Protein AF-A0A0H5P5N4-F1 (afdb_monomer)

Mean predicted aligned error: 11.68 Å

Structure (mmCIF, N/CA/C/O backbone):
data_AF-A0A0H5P5N4-F1
#
_entry.id   AF-A0A0H5P5N4-F1
#
loop_
_atom_site.group_PDB
_atom_site.id
_atom_site.type_symbol
_atom_site.label_atom_id
_atom_site.label_alt_id
_atom_site.label_comp_id
_atom_site.label_asym_id
_atom_site.label_entity_id
_atom_site.label_seq_id
_atom_site.pdbx_PDB_ins_code
_atom_site.Cartn_x
_atom_site.Cartn_y
_atom_site.Cartn_z
_atom_site.occupancy
_atom_site.B_iso_or_equiv
_atom_site.auth_seq_id
_atom_site.auth_comp_id
_atom_site.auth_asym_id
_atom_site.auth_atom_id
_atom_site.pdbx_PDB_model_num
ATOM 1 N N . MET A 1 1 ? 5.846 -11.065 1.059 1.00 56.56 1 MET A N 1
ATOM 2 C CA . MET A 1 1 ? 4.952 -9.983 1.528 1.00 56.56 1 MET A CA 1
ATOM 3 C C . MET A 1 1 ? 3.539 -10.491 1.834 1.00 56.56 1 MET A C 1
ATOM 5 O O . MET A 1 1 ? 3.137 -10.405 2.982 1.00 56.56 1 MET A O 1
ATOM 9 N N . ARG A 1 2 ? 2.837 -11.137 0.888 1.00 62.31 2 ARG A N 1
ATOM 10 C CA . ARG A 1 2 ? 1.491 -11.733 1.090 1.00 62.31 2 ARG A CA 1
ATOM 11 C C . ARG A 1 2 ? 1.270 -12.552 2.384 1.00 62.31 2 ARG A C 1
ATOM 13 O O . ARG A 1 2 ? 0.270 -12.302 3.045 1.00 62.31 2 ARG A O 1
ATOM 20 N N . PRO A 1 3 ? 2.167 -13.468 2.812 1.00 68.88 3 PRO A N 1
ATOM 21 C CA . PRO A 1 3 ? 1.943 -14.220 4.054 1.00 68.88 3 PRO A CA 1
ATOM 22 C C . PRO A 1 3 ? 2.010 -13.348 5.319 1.00 68.88 3 PRO A C 1
ATOM 24 O O . PRO A 1 3 ? 1.344 -13.649 6.300 1.00 68.88 3 PRO A O 1
ATOM 27 N N . GLN A 1 4 ? 2.769 -12.247 5.294 1.00 72.12 4 GLN A N 1
ATOM 28 C CA . GLN A 1 4 ? 2.848 -11.309 6.422 1.00 72.12 4 GLN A CA 1
ATOM 29 C C . GLN A 1 4 ? 1.597 -10.424 6.502 1.00 72.12 4 GLN A C 1
ATOM 31 O O . GLN A 1 4 ? 1.101 -10.183 7.595 1.00 72.12 4 GLN A O 1
ATOM 36 N N . VAL A 1 5 ? 1.050 -9.998 5.355 1.00 71.31 5 VAL A N 1
ATOM 37 C CA . VAL A 1 5 ? -0.222 -9.254 5.293 1.00 71.31 5 VAL A CA 1
ATOM 38 C C . VAL A 1 5 ? -1.385 -10.125 5.772 1.00 71.31 5 VAL A C 1
ATOM 40 O O . VAL A 1 5 ? -2.202 -9.663 6.559 1.00 71.31 5 VAL A O 1
ATOM 43 N N . ALA A 1 6 ? -1.418 -11.401 5.377 1.00 72.19 6 ALA A N 1
ATOM 44 C CA . ALA A 1 6 ? -2.425 -12.350 5.853 1.00 72.19 6 ALA A CA 1
ATOM 45 C C . ALA A 1 6 ? -2.346 -12.575 7.374 1.00 72.19 6 ALA A C 1
ATOM 47 O O . ALA A 1 6 ? -3.367 -12.551 8.053 1.00 72.19 6 ALA A O 1
ATOM 48 N N . ALA A 1 7 ? -1.138 -12.727 7.929 1.00 73.12 7 ALA A N 1
ATOM 49 C CA . ALA A 1 7 ? -0.953 -12.833 9.377 1.00 73.12 7 ALA A CA 1
ATOM 50 C C . ALA A 1 7 ? -1.412 -11.562 10.117 1.00 73.12 7 ALA A C 1
ATOM 52 O O . ALA A 1 7 ? -2.017 -11.649 11.184 1.00 73.12 7 ALA A O 1
ATOM 53 N N . LEU A 1 8 ? -1.167 -10.384 9.533 1.00 67.38 8 LEU A N 1
ATOM 54 C CA . LEU A 1 8 ? -1.626 -9.108 10.078 1.00 67.38 8 LEU A CA 1
ATOM 55 C C . LEU A 1 8 ? -3.158 -8.988 10.039 1.00 67.38 8 LEU A C 1
ATOM 57 O O . LEU A 1 8 ? -3.754 -8.541 11.015 1.00 67.38 8 LEU A O 1
ATOM 61 N N . ALA A 1 9 ? -3.789 -9.419 8.942 1.00 70.56 9 ALA A N 1
ATOM 62 C CA . ALA A 1 9 ? -5.244 -9.457 8.792 1.00 70.56 9 ALA A CA 1
ATOM 63 C C . ALA A 1 9 ? -5.893 -10.367 9.844 1.00 70.56 9 ALA A C 1
ATOM 65 O O . ALA A 1 9 ? -6.829 -9.954 10.521 1.00 70.56 9 ALA A O 1
ATOM 66 N N . GLN A 1 10 ? -5.325 -11.554 10.067 1.00 72.12 10 GLN A N 1
ATOM 67 C CA . GLN A 1 10 ? -5.784 -12.481 11.101 1.00 72.12 10 GLN A CA 1
ATOM 68 C C . GLN A 1 10 ? -5.692 -11.866 12.511 1.00 72.12 10 GLN A C 1
ATOM 70 O O . GLN A 1 10 ? -6.626 -11.972 13.304 1.00 72.12 10 GLN A O 1
ATOM 75 N N . ALA A 1 11 ? -4.578 -11.200 12.836 1.00 67.06 11 ALA A N 1
ATOM 76 C CA . ALA A 1 11 ? -4.402 -10.533 14.130 1.00 67.06 11 ALA A CA 1
ATOM 77 C C . ALA A 1 11 ? -5.371 -9.349 14.315 1.00 67.06 11 ALA A C 1
ATOM 79 O O . ALA A 1 11 ? -5.858 -9.100 15.419 1.00 67.06 11 ALA A O 1
ATOM 80 N N . ALA A 1 12 ? -5.674 -8.630 13.231 1.00 67.12 12 ALA A N 1
ATOM 81 C CA . ALA A 1 12 ? -6.672 -7.567 13.209 1.00 67.12 12 ALA A CA 1
ATOM 82 C C . ALA A 1 12 ? -8.089 -8.096 13.475 1.00 67.12 12 ALA A C 1
ATOM 84 O O . ALA A 1 12 ? -8.776 -7.553 14.337 1.00 67.12 12 ALA A O 1
ATOM 85 N N . GLU A 1 13 ? -8.503 -9.173 12.801 1.00 65.88 13 GLU A N 1
ATOM 86 C CA . GLU A 1 13 ? -9.807 -9.824 13.015 1.00 65.88 13 GLU A CA 1
ATOM 87 C C . GLU A 1 13 ? -9.990 -10.308 14.459 1.00 65.88 13 GLU A C 1
ATOM 89 O O . GLU A 1 13 ? -11.079 -10.225 15.019 1.00 65.88 13 GLU A O 1
ATOM 94 N N . GLN A 1 14 ? -8.911 -10.776 15.084 1.00 68.69 14 GLN A N 1
ATOM 95 C CA . GLN A 1 14 ? -8.910 -11.253 16.467 1.00 68.69 14 GLN A CA 1
ATOM 96 C C . GLN A 1 14 ? -8.829 -10.126 17.507 1.00 68.69 14 GLN A C 1
ATOM 98 O O . GLN A 1 14 ? -8.811 -10.409 18.705 1.00 68.69 14 GLN A O 1
ATOM 103 N N . GLY A 1 15 ? -8.718 -8.860 17.084 1.00 58.59 15 GLY A N 1
ATOM 104 C CA . GLY A 1 15 ? -8.513 -7.725 17.990 1.00 58.59 15 GLY A CA 1
ATOM 105 C C . GLY A 1 15 ? -7.187 -7.782 18.762 1.00 58.59 15 GLY A C 1
ATOM 106 O O . GLY A 1 15 ? -7.024 -7.093 19.766 1.00 58.59 15 GLY A O 1
ATOM 107 N N . SER A 1 16 ? -6.233 -8.606 18.318 1.00 61.88 16 SER A N 1
ATOM 108 C CA . SER A 1 16 ? -4.934 -8.814 18.970 1.00 61.88 16 SER A CA 1
ATOM 109 C C . SER A 1 16 ? -3.815 -7.977 18.345 1.00 61.88 16 SER A C 1
ATOM 111 O O . SER A 1 16 ? -2.673 -8.020 18.813 1.00 61.88 16 SER A O 1
ATOM 113 N N . LEU A 1 17 ? -4.127 -7.188 17.310 1.00 64.50 17 LEU A N 1
ATOM 114 C CA . LEU A 1 17 ? -3.171 -6.306 16.654 1.00 64.50 17 LEU A CA 1
ATOM 115 C C . LEU A 1 17 ? -2.678 -5.219 17.622 1.00 64.50 17 LEU A C 1
ATOM 117 O O . LEU A 1 17 ? -3.402 -4.283 17.959 1.00 64.50 17 LEU A O 1
ATOM 121 N N . ARG A 1 18 ? -1.409 -5.320 18.026 1.00 58.34 18 ARG A N 1
ATOM 122 C CA . ARG A 1 18 ? -0.700 -4.285 18.789 1.00 58.34 18 ARG A CA 1
ATOM 123 C C . ARG A 1 18 ? 0.291 -3.579 17.872 1.00 58.34 18 ARG A C 1
ATOM 125 O O . ARG A 1 18 ? 1.051 -4.240 17.170 1.00 58.34 18 ARG A O 1
ATOM 132 N N . ILE A 1 19 ? 0.322 -2.253 17.916 1.00 60.88 19 ILE A N 1
ATOM 133 C CA . ILE A 1 19 ? 1.378 -1.449 17.293 1.00 60.88 19 ILE A CA 1
ATOM 134 C C . ILE A 1 19 ? 2.196 -0.869 18.441 1.00 60.88 19 ILE A C 1
ATOM 136 O O . ILE A 1 19 ? 1.642 -0.203 19.312 1.00 60.88 19 ILE A O 1
ATOM 140 N N . ASP A 1 20 ? 3.482 -1.209 18.496 1.00 49.16 20 ASP A N 1
ATOM 141 C CA . ASP A 1 20 ? 4.421 -0.757 19.533 1.00 49.16 20 ASP A CA 1
ATOM 142 C C . ASP A 1 20 ? 3.938 -0.975 20.982 1.00 49.16 20 ASP A C 1
ATOM 144 O O . ASP A 1 20 ? 4.292 -0.241 21.898 1.00 49.16 20 ASP A O 1
ATOM 148 N N . GLY A 1 21 ? 3.101 -1.993 21.212 1.00 49.31 21 GLY A N 1
ATOM 149 C CA . GLY A 1 21 ? 2.586 -2.348 22.539 1.00 49.31 21 GLY A CA 1
ATOM 150 C C . GLY A 1 21 ? 1.534 -1.393 23.121 1.00 49.31 21 GLY A C 1
ATOM 151 O O . GLY A 1 21 ? 0.953 -1.720 24.158 1.00 49.31 21 GLY A O 1
ATOM 152 N N . VAL A 1 22 ? 1.232 -0.278 22.449 1.00 45.75 22 VAL A N 1
ATOM 153 C CA . VAL A 1 22 ? 0.326 0.769 22.935 1.00 45.75 22 VAL A CA 1
ATOM 154 C C . VAL A 1 22 ? -1.011 0.700 22.208 1.00 45.75 22 VAL A C 1
ATOM 156 O O . VAL A 1 22 ? -1.094 0.456 21.004 1.00 45.75 22 VAL A O 1
ATOM 159 N N . LEU A 1 23 ? -2.078 0.910 22.973 1.00 51.69 23 LEU A N 1
ATOM 160 C CA . LEU A 1 23 ? -3.427 1.033 22.454 1.00 51.69 23 LEU A CA 1
ATOM 161 C C . LEU A 1 23 ? -3.494 2.298 21.591 1.00 51.69 23 LEU A C 1
ATOM 163 O O . LEU A 1 23 ? -3.277 3.410 22.073 1.00 51.69 23 LEU A O 1
ATOM 167 N N . ILE A 1 24 ? -3.686 2.108 20.291 1.00 55.84 24 ILE A N 1
ATOM 168 C CA . ILE A 1 24 ? -3.626 3.180 19.305 1.00 55.84 24 ILE A CA 1
ATOM 169 C C . ILE A 1 24 ? -4.726 4.204 19.618 1.00 55.84 24 ILE A C 1
ATOM 171 O O . ILE A 1 24 ? -5.904 3.861 19.667 1.00 55.84 24 ILE A O 1
ATOM 175 N N . ALA A 1 25 ? -4.330 5.464 19.824 1.00 56.06 25 ALA A N 1
ATOM 176 C CA . ALA A 1 25 ? -5.253 6.567 20.075 1.00 56.06 25 ALA A CA 1
ATOM 177 C C . ALA A 1 25 ? -6.372 6.625 19.022 1.00 56.06 25 ALA A C 1
ATOM 179 O O . ALA A 1 25 ? -6.156 6.294 17.850 1.00 56.06 25 ALA A O 1
ATOM 180 N N . GLU A 1 26 ? -7.546 7.111 19.425 1.00 57.59 26 GLU A N 1
ATOM 181 C CA . GLU A 1 26 ? -8.715 7.207 18.554 1.00 57.59 26 GLU A CA 1
ATOM 182 C C . GLU A 1 26 ? -8.363 7.849 17.194 1.00 57.59 26 GLU A C 1
ATOM 184 O O . GLU A 1 26 ? -7.646 8.855 17.074 1.00 57.59 26 GLU A O 1
ATOM 189 N N . GLY A 1 27 ? -8.788 7.178 16.123 1.00 65.69 27 GLY A N 1
ATOM 190 C CA . GLY A 1 27 ? -8.538 7.599 14.748 1.00 65.69 27 GLY A CA 1
ATOM 191 C C . GLY A 1 27 ? -7.119 7.376 14.207 1.00 65.69 27 GLY A C 1
ATOM 192 O O . GLY A 1 27 ? -6.896 7.689 13.036 1.00 65.69 27 GLY A O 1
ATOM 193 N N . ALA A 1 28 ? -6.145 6.839 14.959 1.00 74.69 28 ALA A N 1
ATOM 194 C CA . ALA A 1 28 ? -4.827 6.562 14.368 1.00 74.69 28 ALA A CA 1
ATOM 195 C C . ALA A 1 28 ? -4.850 5.399 13.367 1.00 74.69 28 ALA A C 1
ATOM 197 O O . ALA A 1 28 ? -4.153 5.483 12.361 1.00 74.69 28 ALA A O 1
ATOM 198 N N . HIS A 1 29 ? -5.707 4.392 13.555 1.00 78.56 29 HIS A N 1
ATOM 199 C CA . HIS A 1 29 ? -5.930 3.350 12.545 1.00 78.56 29 HIS A CA 1
ATOM 200 C C . HIS A 1 29 ? -6.364 3.939 11.196 1.00 78.56 29 HIS A C 1
ATOM 202 O O . HIS A 1 29 ? -5.816 3.589 10.155 1.00 78.56 29 HIS A O 1
ATOM 208 N N . GLU A 1 30 ? -7.286 4.901 11.223 1.00 81.56 30 GLU A N 1
ATOM 209 C CA . GLU A 1 30 ? -7.770 5.582 10.022 1.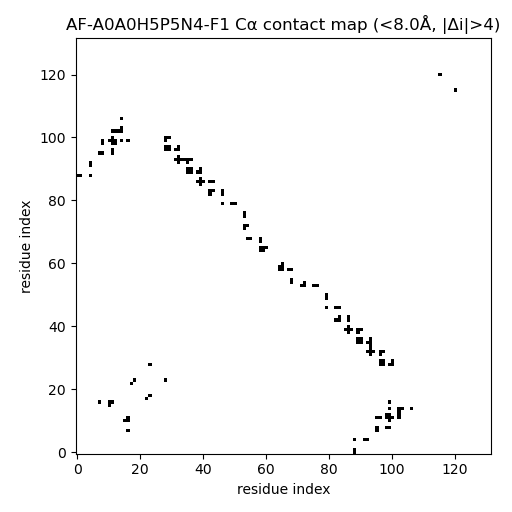00 81.56 30 GLU A CA 1
ATOM 210 C C . GLU A 1 30 ? -6.696 6.504 9.416 1.00 81.56 30 GLU A C 1
ATOM 212 O O . GLU A 1 30 ? -6.545 6.566 8.199 1.00 81.56 30 GLU A O 1
ATOM 217 N N . ARG A 1 31 ? -5.873 7.177 10.236 1.00 79.56 31 ARG A N 1
ATOM 218 C CA . ARG A 1 31 ? -4.709 7.934 9.731 1.00 79.56 31 ARG A CA 1
ATOM 219 C C . ARG A 1 31 ? -3.680 7.024 9.052 1.00 79.56 31 ARG A C 1
ATOM 221 O O . ARG A 1 31 ? -3.147 7.398 8.009 1.00 79.56 31 ARG A O 1
ATOM 228 N N . CYS A 1 32 ? -3.413 5.846 9.617 1.00 82.81 32 CYS A N 1
ATOM 229 C CA . CYS A 1 32 ? -2.543 4.840 9.010 1.00 82.81 32 CYS A CA 1
ATOM 230 C C . CYS A 1 32 ? -3.131 4.339 7.689 1.00 82.81 32 CYS A C 1
ATOM 232 O O . CYS A 1 32 ? -2.435 4.373 6.676 1.00 82.81 32 CYS A O 1
ATOM 234 N N . ALA A 1 33 ? -4.410 3.957 7.677 1.00 89.56 33 ALA A N 1
ATOM 235 C CA . ALA A 1 33 ? -5.098 3.492 6.477 1.00 89.56 33 ALA A CA 1
ATOM 236 C C . ALA A 1 33 ? -5.032 4.525 5.344 1.00 89.56 33 ALA A C 1
ATOM 238 O O . ALA A 1 33 ? -4.540 4.212 4.260 1.00 89.56 33 ALA A O 1
ATOM 239 N N . ARG A 1 34 ? -5.393 5.784 5.625 1.00 89.75 34 ARG A N 1
ATOM 240 C CA . ARG A 1 34 ? -5.319 6.875 4.641 1.00 89.75 34 ARG A CA 1
ATOM 241 C C . ARG A 1 34 ? -3.919 7.084 4.081 1.00 89.75 34 ARG A C 1
ATOM 243 O O . ARG A 1 34 ? -3.765 7.365 2.898 1.00 89.75 34 ARG A O 1
ATOM 250 N N . ARG A 1 35 ? -2.880 6.943 4.907 1.00 91.00 35 ARG A N 1
ATOM 251 C CA . ARG A 1 35 ? -1.498 7.121 4.447 1.00 91.00 35 ARG A CA 1
ATOM 252 C C . ARG A 1 35 ? -1.068 6.023 3.476 1.00 91.00 35 ARG A C 1
ATOM 254 O O . ARG A 1 35 ? -0.360 6.312 2.514 1.00 91.00 35 ARG A O 1
ATOM 261 N N . TYR A 1 36 ? -1.506 4.788 3.705 1.00 92.69 36 TYR A N 1
ATOM 262 C CA . TYR A 1 36 ? -1.253 3.687 2.778 1.00 92.69 36 TYR A CA 1
ATOM 263 C C . TYR A 1 36 ? -2.073 3.800 1.486 1.00 92.69 36 TYR A C 1
ATOM 265 O O . TYR A 1 36 ? -1.560 3.471 0.419 1.00 92.69 36 TYR A O 1
ATOM 273 N N . GLU A 1 37 ? -3.296 4.327 1.543 1.00 95.44 37 GLU A N 1
ATOM 274 C CA . GLU A 1 37 ? -4.081 4.635 0.338 1.00 95.44 37 GLU A CA 1
ATOM 275 C C . GLU A 1 37 ? -3.424 5.724 -0.507 1.00 95.44 37 GLU A C 1
ATOM 277 O O . GLU A 1 37 ? -3.192 5.513 -1.694 1.00 95.44 37 GLU A O 1
ATOM 282 N N . GLN A 1 38 ? -3.022 6.836 0.114 1.00 96.25 38 GLN A N 1
ATOM 283 C CA . GLN A 1 38 ? -2.292 7.908 -0.568 1.00 96.25 38 GLN A CA 1
ATOM 284 C C . GLN A 1 38 ? -0.998 7.401 -1.208 1.00 96.25 38 GLN A C 1
ATOM 286 O O . GLN A 1 38 ? -0.644 7.805 -2.313 1.00 96.25 38 GLN A O 1
ATOM 291 N N . LEU A 1 39 ? -0.284 6.500 -0.529 1.00 94.44 39 LEU A N 1
ATOM 292 C CA . LEU A 1 39 ? 0.902 5.861 -1.088 1.00 94.44 39 LEU A CA 1
ATOM 293 C C . LEU A 1 39 ? 0.558 5.015 -2.322 1.00 94.44 39 LEU A C 1
ATOM 295 O O . LEU A 1 39 ? 1.250 5.116 -3.333 1.00 94.44 39 LEU A O 1
ATOM 299 N N . ALA A 1 40 ? -0.499 4.203 -2.259 1.00 96.62 40 ALA A N 1
ATOM 300 C CA . ALA A 1 40 ? -0.944 3.401 -3.396 1.00 96.62 40 ALA A CA 1
ATOM 301 C C . ALA A 1 40 ? -1.327 4.285 -4.595 1.00 96.62 40 ALA A C 1
ATOM 303 O O . ALA A 1 40 ? -0.885 4.019 -5.711 1.00 96.62 40 ALA A O 1
ATOM 304 N N . GLU A 1 41 ? -2.069 5.368 -4.360 1.00 97.44 41 GLU A N 1
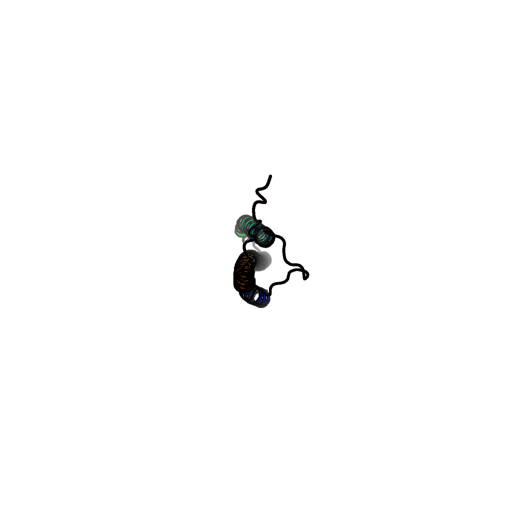ATOM 305 C CA . GLU A 1 41 ? -2.450 6.349 -5.386 1.00 97.44 41 GLU A CA 1
ATOM 306 C C . GLU A 1 41 ? -1.228 7.013 -6.033 1.00 97.44 41 GLU A C 1
ATOM 308 O O . GLU A 1 41 ? -1.140 7.108 -7.257 1.00 97.44 41 GLU A O 1
ATOM 313 N N . GLN A 1 42 ? -0.243 7.429 -5.231 1.00 97.12 42 GLN A N 1
ATOM 314 C CA . GLN A 1 42 ? 0.993 8.030 -5.741 1.00 97.12 42 GLN A CA 1
ATOM 315 C C . GLN A 1 42 ? 1.794 7.048 -6.605 1.00 97.12 42 GLN A C 1
ATOM 317 O O . GLN A 1 42 ? 2.314 7.427 -7.656 1.00 97.12 42 GLN A O 1
ATOM 322 N N . VAL A 1 43 ? 1.879 5.781 -6.191 1.00 96.06 43 VAL A N 1
ATOM 323 C CA . VAL A 1 43 ? 2.566 4.731 -6.958 1.00 96.06 43 VAL A CA 1
ATOM 324 C C . VAL A 1 43 ? 1.835 4.450 -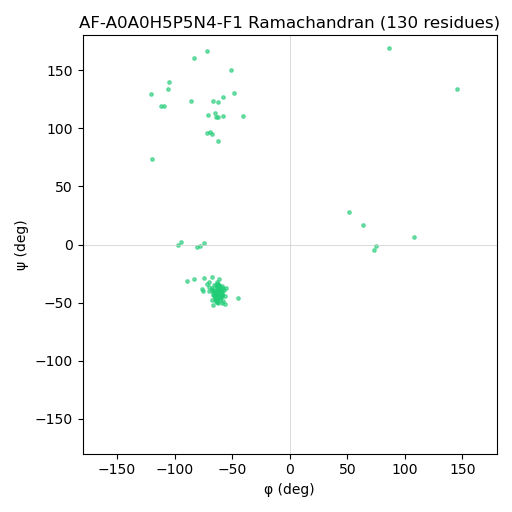8.270 1.00 96.06 43 VAL A C 1
ATOM 326 O O . VAL A 1 43 ? 2.475 4.289 -9.309 1.00 96.06 43 VAL A O 1
ATOM 329 N N . GLU A 1 44 ? 0.505 4.440 -8.267 1.00 96.50 44 GLU A N 1
ATOM 330 C CA . GLU A 1 44 ? -0.285 4.277 -9.490 1.00 96.50 44 GLU A CA 1
ATOM 331 C C . GLU A 1 44 ? -0.160 5.451 -10.454 1.00 96.50 44 GLU A C 1
ATOM 333 O O . GLU A 1 44 ? -0.034 5.236 -11.662 1.00 96.50 44 GLU A O 1
ATOM 338 N N . ALA A 1 45 ? -0.112 6.679 -9.940 1.00 96.06 45 ALA A N 1
ATOM 339 C CA . ALA A 1 45 ? 0.164 7.853 -10.757 1.00 96.06 45 ALA A CA 1
ATOM 340 C C . ALA A 1 45 ? 1.540 7.742 -11.439 1.00 96.06 45 ALA A C 1
ATOM 342 O O . ALA A 1 45 ? 1.663 7.984 -12.640 1.00 96.06 45 ALA A O 1
ATOM 343 N N . GLN A 1 46 ? 2.571 7.296 -10.712 1.00 94.56 46 GLN A N 1
ATOM 344 C CA . GLN A 1 46 ? 3.895 7.047 -11.294 1.00 94.56 46 GLN A CA 1
ATOM 345 C C . GLN A 1 46 ? 3.871 5.911 -12.324 1.00 94.56 46 GLN A C 1
ATOM 347 O O . GLN A 1 46 ? 4.476 6.029 -13.387 1.00 94.56 46 GLN A O 1
ATOM 352 N N . LEU A 1 47 ? 3.137 4.827 -12.061 1.00 94.88 47 LEU A N 1
ATOM 353 C CA . LEU A 1 47 ? 2.951 3.730 -13.013 1.00 94.88 47 LEU A CA 1
ATOM 354 C C . LEU A 1 47 ? 2.319 4.200 -14.326 1.00 94.88 47 LEU A C 1
ATOM 356 O O . LEU A 1 47 ? 2.743 3.744 -15.388 1.00 94.88 47 LEU A O 1
ATOM 360 N N . ALA A 1 48 ? 1.339 5.104 -14.270 1.00 94.44 48 ALA A N 1
ATOM 361 C CA . ALA A 1 48 ? 0.699 5.663 -15.459 1.00 94.44 48 ALA A CA 1
ATOM 362 C C . ALA A 1 48 ? 1.684 6.470 -16.322 1.00 94.44 48 ALA A C 1
ATOM 364 O O . ALA A 1 48 ? 1.618 6.407 -17.548 1.00 94.44 48 ALA A O 1
ATOM 365 N N . VAL A 1 49 ? 2.634 7.167 -15.691 1.00 93.50 49 VAL A N 1
ATOM 366 C CA . VAL A 1 49 ? 3.699 7.916 -16.379 1.00 93.50 49 VAL A CA 1
ATOM 367 C C . VAL A 1 49 ? 4.781 6.988 -16.941 1.00 93.50 49 VAL A C 1
ATOM 369 O O . VAL A 1 49 ? 5.275 7.209 -18.044 1.00 93.50 49 VAL A O 1
ATOM 372 N N . LEU A 1 50 ? 5.156 5.940 -16.204 1.00 90.81 50 LEU A N 1
ATOM 373 C CA . LEU A 1 50 ? 6.269 5.055 -16.564 1.00 90.81 50 LEU A CA 1
ATOM 374 C C . LEU A 1 50 ? 5.880 3.955 -17.560 1.00 90.81 50 LEU A C 1
ATOM 376 O O . LEU A 1 50 ? 6.722 3.509 -18.337 1.00 90.81 50 LEU A O 1
ATOM 380 N N . ALA A 1 51 ? 4.626 3.496 -17.556 1.00 90.50 51 ALA A N 1
ATOM 381 C CA . ALA A 1 51 ? 4.189 2.393 -18.411 1.00 90.50 51 ALA A CA 1
ATOM 382 C C . ALA A 1 51 ? 4.378 2.652 -19.922 1.00 90.50 51 ALA A C 1
ATOM 384 O O . ALA A 1 51 ? 4.849 1.737 -20.602 1.00 90.50 51 ALA A O 1
ATOM 385 N N . PRO A 1 52 ? 4.095 3.856 -20.462 1.00 89.81 52 PRO A N 1
ATOM 386 C CA . PRO A 1 52 ? 4.372 4.175 -21.864 1.00 89.81 52 PRO A CA 1
ATOM 387 C C . PRO A 1 52 ? 5.866 4.145 -22.208 1.00 89.81 52 PRO A C 1
ATOM 389 O O . PRO A 1 52 ? 6.231 3.741 -23.307 1.00 89.81 52 PRO A O 1
ATOM 392 N N . ALA A 1 53 ? 6.739 4.498 -21.258 1.00 85.69 53 ALA A N 1
ATOM 393 C CA . ALA A 1 53 ? 8.193 4.489 -21.440 1.00 85.69 53 ALA A CA 1
ATOM 394 C C . ALA A 1 53 ? 8.805 3.075 -21.433 1.00 85.69 53 ALA A C 1
ATOM 396 O O . ALA A 1 53 ? 10.019 2.927 -21.563 1.00 85.69 53 ALA A O 1
ATOM 397 N N . ARG A 1 54 ? 7.986 2.021 -21.289 1.00 84.19 54 ARG A N 1
ATOM 398 C CA . ARG A 1 54 ? 8.451 0.630 -21.334 1.00 84.19 54 ARG A CA 1
ATOM 399 C C . ARG A 1 54 ? 9.069 0.267 -22.679 1.00 84.19 54 ARG A C 1
ATOM 401 O O . ARG A 1 54 ? 9.985 -0.542 -22.683 1.00 84.19 54 ARG A O 1
ATOM 408 N N . SER A 1 55 ? 8.574 0.823 -23.784 1.00 81.81 55 SER A N 1
ATOM 409 C CA . SER A 1 55 ? 9.152 0.607 -25.110 1.00 81.81 55 SER A CA 1
ATOM 410 C C . SER A 1 55 ? 9.764 1.911 -25.597 1.00 81.81 55 SER A C 1
ATOM 412 O O . SER A 1 55 ? 9.080 2.927 -25.707 1.00 81.81 55 SER A O 1
ATOM 414 N N . LEU A 1 56 ? 11.072 1.884 -25.845 1.00 80.12 56 LEU A N 1
ATOM 415 C CA . LEU A 1 56 ? 11.825 3.042 -26.308 1.00 80.12 56 LEU A CA 1
ATOM 416 C C . LEU A 1 56 ? 12.476 2.732 -27.659 1.00 80.12 56 LEU A C 1
ATOM 418 O O . LEU A 1 56 ? 13.168 1.715 -27.792 1.00 80.12 56 LEU A O 1
ATOM 422 N N . PRO A 1 57 ? 12.298 3.601 -28.670 1.00 78.69 57 PRO A N 1
ATOM 423 C CA . PRO A 1 57 ? 13.134 3.564 -29.858 1.00 78.69 57 PRO A CA 1
ATOM 424 C C . PRO A 1 57 ? 14.552 4.066 -29.525 1.00 78.69 57 PRO A C 1
ATOM 426 O O . PRO A 1 57 ? 14.779 4.687 -28.490 1.00 78.69 57 PRO A O 1
ATOM 429 N N . GLY A 1 58 ? 15.512 3.835 -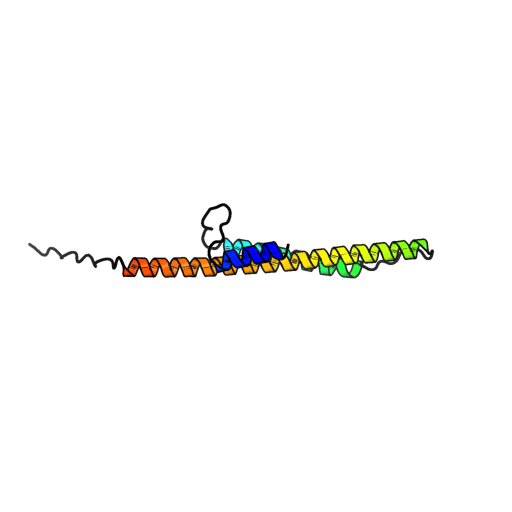30.428 1.00 81.25 58 GLY A N 1
ATOM 430 C CA . GLY A 1 58 ? 16.845 4.455 -30.337 1.00 81.25 58 GLY A CA 1
ATOM 431 C C . GLY A 1 58 ? 18.005 3.534 -29.949 1.00 81.25 58 GLY A C 1
ATOM 432 O O . GLY A 1 58 ? 19.124 4.010 -29.816 1.00 81.25 58 GLY A O 1
ATOM 433 N N . PHE A 1 59 ? 17.788 2.219 -29.846 1.00 83.88 59 PHE A N 1
ATOM 434 C CA . PHE A 1 59 ? 18.868 1.248 -29.593 1.00 83.88 59 PHE A CA 1
ATOM 435 C C . PHE A 1 59 ? 19.731 0.911 -30.832 1.00 83.88 59 PHE A C 1
ATOM 437 O O . PHE A 1 59 ? 20.684 0.144 -30.725 1.00 83.88 59 PHE A O 1
ATOM 444 N N . GLY A 1 60 ? 19.429 1.492 -32.000 1.00 80.31 60 GLY A N 1
ATOM 445 C CA . GLY A 1 60 ? 20.119 1.220 -33.268 1.00 80.31 60 GLY A CA 1
ATOM 446 C C . GLY A 1 60 ? 19.555 0.016 -34.036 1.00 80.31 60 GLY A C 1
ATOM 447 O O . GLY A 1 60 ? 18.714 -0.722 -33.528 1.00 80.31 60 GLY A O 1
ATOM 448 N N . GLY A 1 61 ? 19.986 -0.152 -35.292 1.00 84.62 61 GLY A N 1
ATOM 449 C CA . GLY A 1 61 ? 19.493 -1.193 -36.212 1.00 84.62 61 GLY A CA 1
ATOM 450 C C . GLY A 1 61 ? 20.317 -2.486 -36.252 1.00 84.62 61 GLY A C 1
ATOM 451 O O . GLY A 1 61 ? 20.006 -3.370 -37.039 1.00 84.62 61 GLY A O 1
ATOM 452 N N . PHE A 1 62 ? 21.374 -2.587 -35.443 1.00 87.56 62 PHE A N 1
ATOM 453 C CA . PHE A 1 62 ? 22.212 -3.785 -35.343 1.00 87.56 62 PHE A CA 1
ATOM 454 C C . PHE A 1 62 ? 21.597 -4.819 -34.386 1.00 87.56 62 PHE A C 1
ATOM 456 O O . PHE A 1 62 ? 20.821 -4.456 -33.498 1.00 87.56 62 PHE A O 1
ATOM 463 N N . ASP A 1 63 ? 22.008 -6.087 -34.491 1.00 84.19 63 ASP A N 1
ATOM 464 C CA . ASP A 1 63 ? 21.547 -7.173 -33.605 1.00 84.19 63 ASP A CA 1
ATOM 465 C C . ASP A 1 63 ? 21.779 -6.865 -32.117 1.00 84.19 63 ASP A C 1
ATOM 467 O O . ASP A 1 63 ? 20.928 -7.133 -31.266 1.00 84.19 63 ASP A O 1
ATOM 471 N N . SER A 1 64 ? 22.898 -6.211 -31.794 1.00 86.56 64 SER A N 1
ATOM 472 C CA . SER A 1 64 ? 23.196 -5.738 -30.437 1.00 86.56 64 SER A CA 1
ATOM 473 C C . SER A 1 64 ? 22.165 -4.724 -29.924 1.00 86.56 64 SER A C 1
ATOM 475 O O . SER A 1 64 ? 21.809 -4.746 -28.745 1.00 86.56 64 SER A O 1
ATOM 477 N N . GLY A 1 65 ? 21.624 -3.880 -30.806 1.00 87.38 65 GLY A N 1
ATOM 478 C CA . GLY A 1 65 ? 20.543 -2.948 -30.492 1.00 87.38 65 GLY A CA 1
ATOM 479 C C . GLY A 1 65 ? 19.228 -3.660 -30.178 1.00 87.38 65 GLY A C 1
ATOM 480 O O . GLY A 1 65 ? 18.536 -3.298 -29.225 1.00 87.38 65 GLY A O 1
ATOM 481 N N . ALA A 1 66 ? 18.909 -4.730 -30.912 1.00 87.62 66 ALA A N 1
ATOM 482 C CA . ALA A 1 66 ? 17.735 -5.554 -30.634 1.00 87.62 66 ALA A CA 1
ATOM 483 C C . ALA A 1 66 ? 17.832 -6.251 -29.263 1.00 87.62 66 ALA A C 1
ATOM 485 O O . ALA A 1 66 ? 16.858 -6.248 -28.506 1.00 87.62 66 ALA A O 1
ATOM 486 N N . MET A 1 67 ? 19.013 -6.774 -28.909 1.00 90.00 67 MET A N 1
ATOM 487 C CA . MET A 1 67 ? 19.260 -7.380 -27.595 1.00 90.00 67 MET A CA 1
ATOM 488 C C . MET A 1 67 ? 19.125 -6.371 -26.447 1.00 90.00 67 MET A C 1
ATOM 490 O O . MET A 1 67 ? 18.495 -6.675 -25.433 1.00 90.00 67 MET A O 1
ATOM 494 N N . LEU A 1 68 ? 19.680 -5.161 -26.600 1.00 91.00 68 LEU A N 1
ATOM 495 C CA . LEU A 1 68 ? 19.570 -4.104 -25.588 1.00 91.00 68 LEU A CA 1
ATOM 496 C C . LEU A 1 68 ? 18.124 -3.649 -25.388 1.00 91.00 68 LEU A C 1
ATOM 498 O O . LEU A 1 68 ? 17.691 -3.508 -24.244 1.00 91.00 68 LEU A O 1
ATOM 502 N N . ARG A 1 69 ? 17.367 -3.478 -26.480 1.00 90.06 69 ARG A N 1
ATOM 503 C CA . ARG A 1 69 ? 15.940 -3.147 -26.413 1.00 90.06 69 ARG A CA 1
ATOM 504 C C . ARG A 1 69 ? 15.163 -4.211 -25.642 1.00 90.06 69 ARG A C 1
ATOM 506 O O . ARG A 1 69 ? 14.456 -3.863 -24.704 1.00 90.06 69 ARG A O 1
ATOM 513 N N . SER A 1 70 ? 15.342 -5.490 -25.983 1.00 91.06 70 SER A N 1
ATOM 514 C CA . SER A 1 70 ? 14.670 -6.595 -25.284 1.00 91.06 70 SER A CA 1
ATOM 515 C C . SER A 1 70 ? 15.008 -6.598 -23.792 1.00 91.06 70 SER A C 1
ATOM 517 O O . SER A 1 70 ? 14.115 -6.619 -22.949 1.00 91.06 70 SER A O 1
ATOM 519 N N . GLY A 1 71 ? 16.297 -6.498 -23.448 1.00 91.69 71 GLY A N 1
ATOM 520 C CA . GLY A 1 71 ? 16.731 -6.485 -22.051 1.00 91.69 71 GLY A CA 1
ATOM 521 C C . GLY A 1 71 ? 16.208 -5.278 -21.264 1.00 91.69 71 GLY A C 1
ATOM 522 O O . GLY A 1 71 ? 15.913 -5.398 -20.073 1.00 91.69 71 GLY A O 1
ATOM 523 N N . PHE A 1 72 ? 16.075 -4.118 -21.911 1.00 93.38 72 PHE A N 1
ATOM 524 C CA . PHE A 1 72 ? 15.435 -2.944 -21.324 1.00 93.38 72 PHE A CA 1
ATOM 525 C C . PHE A 1 72 ? 13.937 -3.179 -21.087 1.00 93.38 72 PHE A C 1
ATOM 527 O O . PHE A 1 72 ? 13.467 -2.992 -19.965 1.00 93.38 72 PHE A O 1
ATOM 534 N N . GLU A 1 73 ? 13.203 -3.627 -22.107 1.00 93.69 73 GLU A N 1
ATOM 535 C CA . GLU A 1 73 ? 11.752 -3.850 -22.055 1.00 93.69 73 GLU A CA 1
ATOM 536 C C . GLU A 1 73 ? 11.358 -4.889 -20.994 1.00 93.69 73 GLU A C 1
ATOM 538 O O . GLU A 1 73 ? 10.339 -4.725 -20.306 1.00 93.69 73 GLU A O 1
ATOM 543 N N . ASP A 1 74 ? 12.183 -5.923 -20.816 1.00 94.50 74 ASP A N 1
ATOM 544 C CA . ASP A 1 74 ? 12.009 -6.954 -19.792 1.00 94.50 74 ASP A CA 1
ATOM 545 C C . ASP A 1 74 ? 12.209 -6.396 -18.381 1.00 94.50 74 ASP A C 1
ATOM 547 O O . ASP A 1 74 ? 11.363 -6.598 -17.501 1.00 94.50 74 ASP A O 1
ATOM 551 N N . LYS A 1 75 ? 13.295 -5.643 -18.160 1.00 94.44 75 LYS A N 1
ATOM 552 C CA . LYS A 1 75 ? 13.588 -5.012 -16.862 1.00 94.44 75 LYS A CA 1
ATOM 553 C C . LYS A 1 75 ? 12.548 -3.959 -16.501 1.00 94.44 75 LYS A C 1
ATOM 555 O O . LYS A 1 75 ? 12.053 -3.959 -15.374 1.00 94.44 75 LYS A O 1
ATOM 560 N N . ALA A 1 76 ? 12.172 -3.107 -17.453 1.00 93.62 76 ALA A N 1
ATOM 561 C CA . ALA A 1 76 ? 11.107 -2.128 -17.280 1.00 93.62 76 ALA A CA 1
ATOM 562 C C . ALA A 1 76 ? 9.780 -2.829 -16.953 1.00 93.62 76 ALA A C 1
ATOM 564 O O . ALA A 1 76 ? 9.094 -2.461 -16.001 1.00 93.62 76 ALA A O 1
ATOM 565 N N . GLY A 1 77 ? 9.449 -3.906 -17.672 1.00 94.50 77 GLY A N 1
ATOM 566 C CA . GLY A 1 77 ? 8.274 -4.726 -17.389 1.00 94.50 77 GLY A CA 1
ATOM 567 C C . GLY A 1 77 ? 8.277 -5.322 -15.977 1.00 94.50 77 GLY A C 1
ATOM 568 O O . GLY A 1 77 ? 7.251 -5.283 -15.299 1.00 94.50 77 GLY A O 1
ATOM 569 N N . ALA A 1 78 ? 9.413 -5.848 -15.516 1.00 95.00 78 ALA A N 1
ATOM 570 C CA . ALA A 1 78 ? 9.558 -6.387 -14.166 1.00 95.00 78 ALA A CA 1
ATOM 571 C C . ALA A 1 78 ? 9.407 -5.305 -13.085 1.00 95.00 78 ALA A C 1
ATOM 573 O O . ALA A 1 78 ? 8.654 -5.502 -12.133 1.00 95.00 78 ALA A O 1
ATOM 574 N N . ALA A 1 79 ? 10.043 -4.145 -13.262 1.00 94.06 79 ALA A N 1
ATOM 575 C CA . ALA A 1 79 ? 9.934 -3.026 -12.330 1.00 94.06 79 ALA A CA 1
ATOM 576 C C . ALA A 1 79 ? 8.488 -2.511 -12.211 1.00 94.06 79 ALA A C 1
ATOM 578 O O . ALA A 1 79 ? 7.986 -2.316 -11.105 1.00 94.06 79 ALA A O 1
ATOM 579 N N . LEU A 1 80 ? 7.780 -2.367 -13.337 1.00 95.75 80 LEU A N 1
ATOM 580 C CA . LEU A 1 80 ? 6.371 -1.958 -13.348 1.00 95.75 80 LEU A CA 1
ATOM 581 C C . LEU A 1 80 ? 5.464 -2.980 -12.645 1.00 95.75 80 LEU A C 1
ATOM 583 O O . LEU A 1 80 ? 4.521 -2.591 -11.960 1.00 95.75 80 LEU A O 1
ATOM 587 N N . ARG A 1 81 ? 5.730 -4.287 -12.787 1.00 96.12 81 ARG A N 1
ATOM 588 C CA . ARG A 1 81 ? 4.993 -5.316 -12.032 1.00 96.12 81 ARG A CA 1
ATOM 589 C C . ARG A 1 81 ? 5.226 -5.175 -10.531 1.00 96.12 81 ARG A C 1
ATOM 591 O O . ARG A 1 81 ? 4.257 -5.145 -9.782 1.00 96.12 81 ARG A O 1
ATOM 598 N N . GLN A 1 82 ? 6.476 -4.994 -10.115 1.00 96.25 82 GLN A N 1
ATOM 599 C CA . GLN A 1 82 ? 6.816 -4.839 -8.702 1.00 96.25 82 GLN A CA 1
ATOM 600 C C . GLN A 1 82 ? 6.150 -3.608 -8.072 1.00 96.25 82 GLN A C 1
ATOM 602 O O . GLN A 1 82 ? 5.625 -3.685 -6.964 1.00 96.25 82 GLN A O 1
ATOM 607 N N . LEU A 1 83 ? 6.115 -2.480 -8.787 1.00 95.38 83 LEU A N 1
ATOM 608 C CA . LEU A 1 83 ? 5.422 -1.273 -8.327 1.00 95.38 83 LEU A CA 1
ATOM 609 C C . LEU A 1 83 ? 3.906 -1.496 -8.182 1.00 95.38 83 LEU A C 1
ATOM 611 O O . LEU A 1 83 ? 3.308 -1.018 -7.221 1.00 95.38 83 LEU A O 1
ATOM 615 N N . ARG A 1 84 ? 3.277 -2.265 -9.082 1.00 96.88 84 ARG A N 1
ATOM 616 C CA . ARG A 1 84 ? 1.849 -2.624 -8.959 1.00 96.88 84 ARG A CA 1
ATOM 617 C C . ARG A 1 84 ? 1.574 -3.515 -7.755 1.00 96.88 84 ARG A C 1
ATOM 619 O O . ARG A 1 84 ? 0.599 -3.294 -7.038 1.00 96.88 84 ARG A O 1
ATOM 626 N N . GLU A 1 85 ? 2.425 -4.509 -7.522 1.00 96.75 85 GLU A N 1
ATOM 627 C CA . GLU A 1 85 ? 2.326 -5.369 -6.339 1.00 96.75 85 GLU A CA 1
ATOM 628 C C . GLU A 1 85 ? 2.478 -4.554 -5.052 1.00 96.75 85 GLU A C 1
ATOM 630 O O . GLU A 1 85 ? 1.732 -4.761 -4.097 1.00 96.75 85 GLU A O 1
ATOM 635 N N . TYR A 1 86 ? 3.375 -3.567 -5.051 1.00 95.31 86 TYR A N 1
ATOM 636 C CA . TYR A 1 86 ? 3.555 -2.658 -3.925 1.00 95.31 86 TYR A CA 1
ATOM 637 C C . TYR A 1 86 ? 2.320 -1.784 -3.654 1.00 95.31 86 TYR A C 1
ATOM 639 O O . TYR A 1 86 ? 1.868 -1.712 -2.511 1.00 95.31 86 TYR A O 1
ATOM 647 N N . ALA A 1 87 ? 1.722 -1.177 -4.687 1.00 95.88 87 ALA A N 1
ATOM 648 C CA . ALA A 1 87 ? 0.475 -0.415 -4.543 1.00 95.88 87 ALA A CA 1
ATOM 649 C C . ALA A 1 87 ? -0.679 -1.291 -4.024 1.00 95.88 87 ALA A C 1
ATOM 651 O O . ALA A 1 87 ? -1.457 -0.868 -3.169 1.00 95.88 87 ALA A O 1
ATOM 652 N N . THR A 1 88 ? -0.756 -2.538 -4.495 1.00 97.00 88 THR A N 1
ATOM 653 C CA . THR A 1 88 ? -1.754 -3.515 -4.034 1.00 97.00 88 THR A CA 1
ATOM 654 C C . THR A 1 88 ? -1.563 -3.833 -2.552 1.00 97.00 88 THR A C 1
ATOM 656 O O . THR A 1 88 ? -2.504 -3.704 -1.774 1.00 97.00 88 THR A O 1
ATOM 659 N N . ALA A 1 89 ? -0.336 -4.153 -2.133 1.00 95.75 89 ALA A N 1
ATOM 660 C CA . ALA A 1 89 ? -0.027 -4.449 -0.737 1.00 95.75 89 ALA A CA 1
ATOM 661 C C . ALA A 1 89 ? -0.298 -3.253 0.194 1.00 95.75 89 ALA A C 1
ATOM 663 O O . ALA A 1 89 ? -0.761 -3.439 1.318 1.00 95.75 89 ALA A O 1
ATOM 664 N N . ALA A 1 90 ? -0.059 -2.021 -0.267 1.00 94.06 90 ALA A N 1
ATOM 665 C CA . ALA A 1 90 ? -0.406 -0.822 0.492 1.00 94.06 90 ALA A CA 1
ATOM 666 C C . ALA A 1 90 ? -1.926 -0.723 0.732 1.00 94.06 90 ALA A C 1
ATOM 668 O O . ALA A 1 90 ? -2.354 -0.481 1.860 1.00 94.06 90 ALA A O 1
ATOM 669 N N . ARG A 1 91 ? -2.760 -0.999 -0.279 1.00 96.25 91 ARG A N 1
ATOM 670 C CA . ARG A 1 91 ? -4.223 -1.039 -0.093 1.00 96.25 91 ARG A CA 1
ATOM 671 C C . ARG A 1 91 ? -4.680 -2.150 0.841 1.00 96.25 91 ARG A C 1
ATOM 673 O O . ARG A 1 91 ? -5.556 -1.919 1.671 1.00 96.25 91 ARG A O 1
ATOM 680 N N . GLU A 1 92 ? -4.084 -3.333 0.730 1.00 95.06 92 GLU A N 1
ATOM 681 C CA . GLU A 1 92 ? -4.375 -4.441 1.642 1.00 95.06 92 GLU A CA 1
ATOM 682 C C . GLU A 1 92 ? -4.067 -4.044 3.095 1.00 95.06 92 GLU A C 1
ATOM 684 O O . GLU A 1 92 ? -4.898 -4.247 3.977 1.00 95.06 92 GLU A O 1
ATOM 689 N N . LEU A 1 93 ? -2.929 -3.387 3.348 1.00 88.25 93 LEU A N 1
ATOM 690 C CA . LEU A 1 93 ? -2.593 -2.872 4.678 1.00 88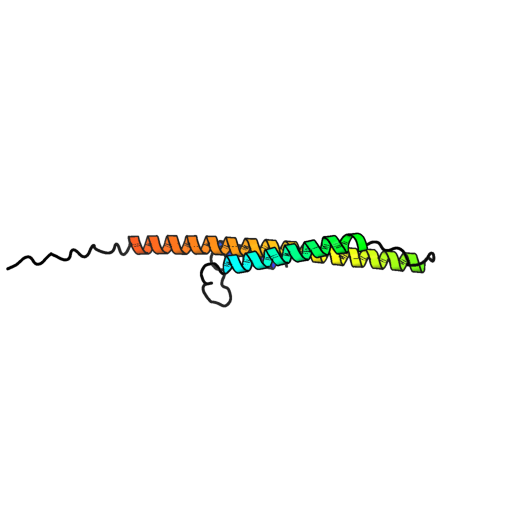.25 93 LEU A CA 1
ATOM 691 C C . LEU A 1 93 ? -3.607 -1.836 5.174 1.00 88.25 93 LEU A C 1
ATOM 693 O O . LEU A 1 93 ? -4.012 -1.894 6.335 1.00 88.25 93 LEU A O 1
ATOM 697 N N . ALA A 1 94 ? -4.055 -0.917 4.315 1.00 90.88 94 ALA A N 1
ATOM 698 C CA . ALA A 1 94 ? -5.086 0.052 4.681 1.00 90.88 94 ALA A CA 1
ATOM 699 C C . ALA A 1 94 ? -6.392 -0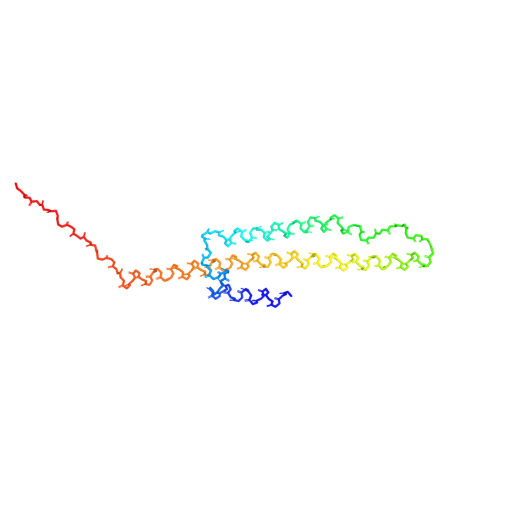.629 5.123 1.00 90.88 94 ALA A C 1
ATOM 701 O O . ALA A 1 94 ? -6.972 -0.251 6.144 1.00 90.88 94 ALA A O 1
ATOM 702 N N . ALA A 1 95 ? -6.820 -1.668 4.400 1.00 88.81 95 ALA A N 1
ATOM 703 C CA . ALA A 1 95 ? -7.987 -2.466 4.766 1.00 88.81 95 ALA A CA 1
ATOM 704 C C . ALA A 1 95 ? -7.799 -3.170 6.121 1.00 88.81 95 ALA A C 1
ATOM 706 O O . ALA A 1 95 ? -8.695 -3.118 6.965 1.00 88.81 95 ALA A O 1
ATOM 707 N N . VAL A 1 96 ? -6.618 -3.746 6.373 1.00 88.56 96 VAL A N 1
ATOM 708 C CA . VAL A 1 96 ? -6.292 -4.394 7.654 1.00 88.56 96 VAL A CA 1
ATOM 709 C C . VAL A 1 96 ? -6.365 -3.412 8.825 1.00 88.56 96 VAL A C 1
ATOM 711 O O . VAL A 1 96 ? -6.936 -3.748 9.861 1.00 88.56 96 VAL A O 1
ATOM 714 N N . PHE A 1 97 ? -5.863 -2.181 8.675 1.00 84.00 97 PHE A N 1
ATOM 715 C CA . PHE A 1 97 ? -5.968 -1.177 9.742 1.00 84.00 97 PHE A CA 1
ATOM 716 C C . PHE A 1 97 ? -7.419 -0.833 10.084 1.00 84.00 97 PHE A C 1
ATOM 718 O O . PHE A 1 97 ? -7.744 -0.690 11.263 1.00 84.00 97 PHE A O 1
ATOM 725 N N . ARG A 1 98 ? -8.300 -0.725 9.084 1.00 85.94 98 ARG A N 1
ATOM 726 C CA . ARG A 1 98 ? -9.726 -0.460 9.330 1.00 85.94 98 ARG A CA 1
ATOM 727 C C . ARG A 1 98 ? -10.436 -1.650 9.963 1.00 85.94 98 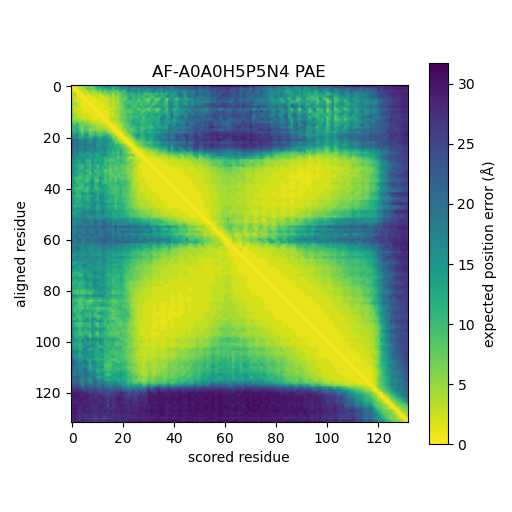ARG A C 1
ATOM 729 O O . ARG A 1 98 ? -11.226 -1.451 10.881 1.00 85.94 98 ARG A O 1
ATOM 736 N N . ALA A 1 99 ? -10.122 -2.868 9.523 1.00 86.19 99 ALA A N 1
ATOM 737 C CA . ALA A 1 99 ? -10.649 -4.085 10.134 1.00 86.19 99 ALA A CA 1
ATOM 738 C C . ALA A 1 99 ? -10.241 -4.189 11.613 1.00 86.19 99 ALA A C 1
ATOM 740 O O . ALA A 1 99 ? -11.090 -4.426 12.470 1.00 86.19 99 ALA A O 1
ATOM 741 N N . ALA A 1 100 ? -8.971 -3.908 11.924 1.00 81.12 100 ALA A N 1
ATOM 742 C CA . ALA A 1 100 ? -8.473 -3.882 13.297 1.00 81.12 100 ALA A CA 1
ATOM 743 C C . ALA A 1 100 ? -9.211 -2.850 14.159 1.00 81.12 100 ALA A C 1
ATOM 745 O O . ALA A 1 100 ? -9.589 -3.149 15.289 1.00 81.12 100 ALA A O 1
ATOM 746 N N . ALA A 1 101 ? -9.445 -1.647 13.622 1.00 81.38 101 ALA A N 1
ATOM 747 C CA . ALA A 1 101 ? -10.182 -0.601 14.327 1.00 81.38 101 ALA A CA 1
ATOM 748 C C . ALA A 1 101 ? -11.613 -1.044 14.665 1.00 81.38 101 ALA A C 1
ATOM 750 O O . ALA A 1 101 ? -12.054 -0.884 15.800 1.00 81.38 101 ALA A O 1
ATOM 751 N N . ALA A 1 102 ? -12.317 -1.642 13.700 1.00 83.06 102 ALA A N 1
ATOM 752 C CA . ALA A 1 102 ? -13.678 -2.133 13.899 1.00 83.06 102 ALA A CA 1
ATOM 753 C C . ALA A 1 102 ? -13.740 -3.252 14.952 1.00 83.06 102 ALA A C 1
ATOM 755 O O . ALA A 1 102 ? -14.599 -3.215 15.835 1.00 83.06 102 ALA A O 1
ATOM 756 N N . ALA A 1 103 ? -12.807 -4.208 14.897 1.00 84.00 103 ALA A N 1
ATOM 757 C CA . ALA A 1 103 ? -12.703 -5.281 15.884 1.00 84.00 103 ALA A CA 1
ATOM 758 C C . ALA A 1 103 ? -12.440 -4.728 17.293 1.00 84.00 103 ALA A C 1
ATOM 760 O O . ALA A 1 103 ? -13.081 -5.151 18.255 1.00 84.00 103 ALA A O 1
ATOM 761 N N . TYR A 1 104 ? -11.554 -3.733 17.407 1.00 80.00 104 TYR A N 1
ATOM 762 C CA . TYR A 1 104 ? -11.260 -3.078 18.676 1.00 80.00 104 TYR A CA 1
ATOM 763 C C . TYR A 1 104 ? -12.491 -2.364 19.257 1.00 80.00 104 TYR A C 1
ATOM 765 O O . TYR A 1 104 ? -12.856 -2.604 20.406 1.00 80.00 104 TYR A O 1
ATOM 773 N N . THR A 1 105 ? -13.183 -1.542 18.461 1.00 83.50 105 THR A N 1
ATOM 774 C CA . THR A 1 105 ? -14.403 -0.841 18.898 1.00 83.50 105 THR A CA 1
ATOM 775 C C . THR A 1 105 ? -15.502 -1.812 19.332 1.00 83.50 105 THR A C 1
ATOM 777 O O . THR A 1 105 ? -16.186 -1.561 20.326 1.00 83.50 105 THR A O 1
ATOM 780 N N . ALA A 1 106 ? -15.666 -2.935 18.626 1.00 82.88 106 ALA A N 1
ATOM 781 C CA . ALA A 1 106 ? -16.632 -3.965 18.996 1.00 82.88 106 ALA A CA 1
ATOM 782 C C . ALA A 1 106 ? -16.284 -4.622 20.343 1.00 82.88 106 ALA A C 1
ATOM 784 O O . ALA A 1 106 ? -17.164 -4.777 21.194 1.00 82.88 106 ALA A O 1
ATOM 785 N N . ALA A 1 107 ? -15.008 -4.959 20.557 1.00 83.19 107 ALA A N 1
ATOM 786 C CA . ALA A 1 107 ? -14.531 -5.544 21.807 1.00 83.19 107 ALA A CA 1
ATOM 787 C C . ALA A 1 107 ? -14.698 -4.581 22.995 1.00 83.19 107 ALA A C 1
ATOM 789 O O . ALA A 1 107 ? -15.221 -4.982 24.035 1.00 83.19 107 ALA A O 1
ATOM 790 N N . ASP A 1 108 ? -14.324 -3.311 22.827 1.00 85.12 108 ASP A N 1
ATOM 791 C CA . ASP A 1 108 ? -14.459 -2.272 23.855 1.00 85.12 108 ASP A CA 1
ATOM 792 C C . ASP A 1 108 ? -15.931 -2.023 24.223 1.00 85.12 108 ASP A C 1
ATOM 794 O O . ASP A 1 108 ? -16.305 -2.051 25.397 1.00 85.12 108 ASP A O 1
ATOM 798 N N . THR A 1 109 ? -16.805 -1.906 23.218 1.00 85.81 109 THR A N 1
ATOM 799 C CA . THR A 1 109 ? -18.250 -1.723 23.431 1.00 85.81 109 THR A CA 1
ATOM 800 C C . THR A 1 109 ? -18.869 -2.916 24.163 1.00 85.81 109 THR A C 1
ATOM 802 O O . THR A 1 109 ? -19.669 -2.731 25.087 1.00 85.81 109 THR A O 1
ATOM 805 N N . GLY A 1 110 ? -18.497 -4.140 23.772 1.00 89.19 110 GLY A N 1
ATOM 806 C CA . GLY A 1 110 ? -18.958 -5.370 24.415 1.00 89.19 110 GLY A CA 1
ATOM 807 C C . GLY A 1 110 ? -18.495 -5.476 25.867 1.00 89.19 110 GLY A C 1
ATOM 808 O O . GLY A 1 110 ? -19.300 -5.775 26.751 1.00 89.19 110 GLY A O 1
ATOM 809 N N . LEU A 1 111 ? -17.225 -5.156 26.133 1.00 87.88 111 LEU A N 1
ATOM 810 C CA . LEU A 1 111 ? -16.670 -5.137 27.483 1.00 87.88 111 LEU A CA 1
ATOM 811 C C . LEU A 1 111 ? -17.360 -4.083 28.358 1.00 87.88 111 LEU A C 1
ATOM 813 O O . LEU A 1 111 ? -17.789 -4.398 29.465 1.00 87.88 111 LEU A O 1
ATOM 817 N N . ALA A 1 112 ? -17.544 -2.861 27.856 1.00 87.62 112 ALA A N 1
ATOM 818 C CA . ALA A 1 112 ? -18.232 -1.797 28.583 1.00 87.62 112 ALA A CA 1
ATOM 819 C C . ALA A 1 112 ? -19.691 -2.163 28.912 1.00 87.62 112 ALA A C 1
ATOM 821 O O . ALA A 1 112 ? -20.190 -1.828 29.987 1.00 87.62 112 ALA A O 1
ATOM 822 N N . ALA A 1 113 ? -20.385 -2.866 28.010 1.00 90.94 113 ALA A N 1
ATOM 823 C CA . ALA A 1 113 ? -21.733 -3.368 28.263 1.00 90.94 113 ALA A CA 1
ATOM 824 C C . ALA A 1 113 ? -21.752 -4.448 29.356 1.00 90.94 113 ALA A C 1
ATOM 826 O O . ALA A 1 113 ? -22.603 -4.391 30.242 1.00 90.94 113 ALA A O 1
ATOM 827 N N . ALA A 1 114 ? -20.800 -5.385 29.332 1.00 91.31 114 ALA A N 1
ATOM 828 C CA . ALA A 1 114 ? -20.670 -6.412 30.362 1.00 91.31 114 ALA A CA 1
ATOM 829 C C . ALA A 1 114 ? -20.352 -5.806 31.739 1.00 91.31 114 ALA A C 1
ATOM 831 O O . ALA A 1 114 ? -20.974 -6.186 32.727 1.00 91.31 114 ALA A O 1
ATOM 832 N N . VAL A 1 115 ? -19.454 -4.816 31.800 1.00 91.75 115 VAL A N 1
ATOM 833 C CA . VAL A 1 115 ? -19.136 -4.094 33.043 1.00 91.75 115 VAL A CA 1
ATOM 834 C C . VAL A 1 115 ? -20.378 -3.395 33.601 1.00 91.75 115 VAL A C 1
ATOM 836 O O . VAL A 1 115 ? -20.700 -3.593 34.766 1.00 91.75 115 VAL A O 1
ATOM 839 N N . ARG A 1 116 ? -21.140 -2.664 32.772 1.00 90.69 116 ARG A N 1
ATOM 840 C CA . ARG A 1 116 ? -22.398 -2.013 33.199 1.00 90.69 116 ARG A CA 1
ATOM 841 C C . ARG A 1 116 ? -23.464 -2.994 33.690 1.00 90.69 116 ARG A C 1
ATOM 843 O O . ARG A 1 116 ? -24.297 -2.620 34.505 1.00 90.69 116 ARG A O 1
ATOM 850 N N . ALA A 1 117 ? -23.479 -4.219 33.169 1.00 89.50 117 ALA A N 1
ATOM 851 C CA . ALA A 1 117 ? -24.425 -5.244 33.599 1.00 89.50 117 ALA A CA 1
ATOM 852 C C . ALA A 1 117 ? -24.071 -5.837 34.974 1.00 89.50 117 ALA A C 1
ATOM 854 O O . ALA A 1 117 ? -24.968 -6.281 35.688 1.00 89.50 117 ALA A O 1
ATOM 855 N N . VAL A 1 118 ? -22.783 -5.856 35.335 1.00 89.38 118 VAL A N 1
ATOM 856 C CA . VAL A 1 118 ? -22.285 -6.375 36.622 1.00 89.38 118 VAL A CA 1
ATOM 857 C C . VAL A 1 118 ? -22.242 -5.286 37.699 1.00 89.38 118 VAL A C 1
ATOM 859 O O . VAL A 1 118 ? -22.465 -5.590 38.867 1.00 89.38 118 VAL A O 1
ATOM 862 N N . ASP A 1 119 ? -22.011 -4.033 37.307 1.00 78.69 119 ASP A N 1
ATOM 863 C CA . ASP A 1 119 ? -22.057 -2.850 38.172 1.00 78.69 119 ASP A CA 1
ATOM 864 C C . ASP A 1 119 ? -23.132 -1.868 37.665 1.00 78.69 119 ASP A C 1
ATOM 866 O O . ASP A 1 119 ? -22.822 -0.857 37.017 1.00 78.69 119 ASP A O 1
ATOM 870 N N . PRO A 1 120 ? -24.428 -2.187 37.862 1.00 66.69 120 PRO A N 1
ATOM 871 C CA . PRO A 1 120 ? -25.494 -1.243 37.591 1.00 66.69 120 PRO A CA 1
ATOM 872 C C . PRO A 1 120 ? -25.386 -0.147 38.645 1.00 66.69 120 PRO A C 1
ATOM 874 O O . PRO A 1 120 ? -25.862 -0.330 39.761 1.00 66.69 120 PRO A O 1
ATOM 877 N N . ALA A 1 121 ? -24.729 0.964 38.304 1.00 59.62 121 ALA A N 1
ATOM 878 C CA . ALA A 1 121 ? -24.600 2.119 39.184 1.00 59.62 121 ALA A CA 1
ATOM 879 C C . ALA A 1 121 ? -25.931 2.384 39.912 1.00 59.62 121 ALA A C 1
ATOM 881 O O . ALA A 1 121 ? -26.928 2.748 39.279 1.00 59.62 121 ALA A O 1
ATOM 882 N N . GLU A 1 122 ? -25.958 2.150 41.229 1.00 50.38 122 GLU A N 1
ATOM 883 C CA . GLU A 1 122 ? -27.121 2.455 42.054 1.00 50.38 122 GLU A CA 1
ATOM 884 C C . GLU A 1 122 ? -27.424 3.950 41.896 1.00 50.38 122 GLU A C 1
ATOM 886 O O . GLU A 1 122 ? -26.526 4.783 42.079 1.00 50.38 122 GLU A O 1
ATOM 891 N N . PRO A 1 123 ? -28.664 4.337 41.549 1.00 50.69 123 PRO A N 1
ATOM 892 C CA . PRO A 1 123 ? -29.030 5.738 41.545 1.00 50.69 123 PRO A CA 1
ATOM 893 C C . PRO A 1 123 ? -28.889 6.258 42.976 1.00 50.69 123 PRO A C 1
ATOM 895 O O . PRO A 1 123 ? -29.671 5.903 43.856 1.00 50.69 123 PRO A O 1
ATOM 898 N N . GLN A 1 124 ? -27.885 7.107 43.202 1.00 49.41 124 GLN A N 1
ATOM 899 C CA . GLN A 1 124 ? -27.723 7.856 44.442 1.00 49.41 124 GLN A CA 1
ATOM 900 C C . GLN A 1 1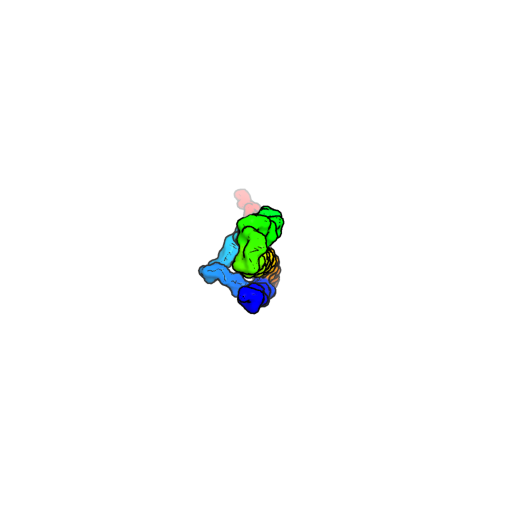24 ? -28.931 8.786 44.604 1.00 49.41 124 GLN A C 1
ATOM 902 O O . GLN A 1 124 ? -28.940 9.928 44.145 1.00 49.41 124 GLN A O 1
ATOM 907 N N . GLN A 1 125 ? -29.983 8.277 45.243 1.00 48.62 125 GLN A N 1
ATOM 908 C CA . GLN A 1 125 ? -31.070 9.079 45.777 1.00 48.62 125 GLN A CA 1
ATOM 909 C C . GLN A 1 125 ? -30.491 9.906 46.923 1.00 48.62 125 GLN A C 1
ATOM 911 O O . GLN A 1 125 ? -30.364 9.435 48.048 1.00 48.62 125 GLN A O 1
ATOM 916 N N . HIS A 1 126 ? -30.099 11.141 46.625 1.00 45.62 126 HIS A N 1
ATOM 917 C CA . HIS A 1 126 ? -29.863 12.152 47.645 1.00 45.62 126 HIS A CA 1
ATOM 918 C C . HIS A 1 126 ? -31.239 12.542 48.214 1.00 45.62 126 HIS A C 1
ATOM 920 O O . HIS A 1 126 ? -32.036 13.127 47.472 1.00 45.62 126 HIS A O 1
ATOM 926 N N . PRO A 1 127 ? -31.584 12.224 49.477 1.00 49.44 127 PRO A N 1
ATOM 927 C CA . PRO A 1 127 ? -32.796 12.768 50.059 1.00 49.44 127 PRO A CA 1
ATOM 928 C C . PRO A 1 127 ? -32.609 14.280 50.201 1.00 49.44 127 PRO A C 1
ATOM 930 O O . PRO A 1 127 ? -31.657 14.753 50.823 1.00 49.44 127 PRO A O 1
ATOM 933 N N . ALA A 1 128 ? -33.520 15.043 49.597 1.00 56.62 128 ALA A N 1
ATOM 934 C CA . ALA A 1 128 ? -33.668 16.459 49.879 1.00 56.62 128 ALA A CA 1
ATOM 935 C C . ALA A 1 128 ? -33.946 16.611 51.380 1.00 56.62 128 ALA A C 1
ATOM 937 O O . ALA A 1 128 ? -35.002 16.205 51.867 1.00 56.62 128 ALA A O 1
ATOM 938 N N . VAL A 1 129 ? -32.986 17.166 52.119 1.00 51.78 129 VAL A N 1
ATOM 939 C CA . VAL A 1 129 ? -33.207 17.572 53.506 1.00 51.78 129 VAL A CA 1
ATOM 940 C C . VAL A 1 129 ? -34.104 18.805 53.459 1.00 51.78 129 VAL A C 1
ATOM 942 O O . VAL A 1 129 ? -33.650 19.920 53.218 1.00 51.78 129 VAL A O 1
ATOM 945 N N . ALA A 1 130 ? -35.405 18.574 53.619 1.00 61.47 130 ALA A N 1
ATOM 946 C CA . ALA A 1 130 ? -36.371 19.595 53.978 1.00 61.47 130 ALA A CA 1
ATOM 947 C C . ALA A 1 130 ? -36.392 19.718 55.508 1.00 61.47 130 ALA A C 1
ATOM 949 O O . ALA A 1 130 ? -36.642 18.737 56.207 1.00 61.47 130 ALA A O 1
ATOM 950 N N . GLY A 1 131 ? -36.140 20.923 56.013 1.00 55.72 131 GLY A N 1
ATOM 951 C CA . GLY A 1 131 ? -36.265 21.278 57.428 1.00 55.72 131 GLY A CA 1
ATOM 952 C C . GLY A 1 131 ? -35.199 22.296 57.825 1.00 55.72 131 GLY A C 1
ATOM 953 O O . GLY A 1 131 ? -34.038 22.119 57.476 1.00 55.72 131 GLY A O 1
ATOM 954 N N . ALA A 1 132 ? -35.490 23.373 58.543 1.00 47.12 132 ALA A N 1
ATOM 955 C CA . ALA A 1 132 ? -36.723 24.010 59.000 1.00 47.12 132 ALA A CA 1
ATOM 956 C C . ALA A 1 132 ? -36.324 25.454 59.356 1.00 47.12 132 ALA A C 1
ATOM 958 O O . ALA A 1 132 ? -35.140 25.642 59.727 1.00 47.12 132 ALA A O 1
#

Sequence (132 aa):
MRPQVAALAQAAEQGSLRIDGVLIAEGAHERCARRYEQLAEQVEAQLAVLAPARSLPGFGGFDSGAMLRSGFEDKAGAALRQLREYATAARELAAVFRAAAAAYTAADTGLAAAVRAVDPAEPQQHPAVAGA

Radius of gyration: 27.64 Å; Cα contacts (8 Å, |Δi|>4): 88; chains: 1; bounding box: 60×38×95 Å

Foldseek 3Di:
DVVVLVVLLVCLLVLNDDDVNDDDPPCVLVVLLVVLLVVLVVLVVVLVVLVVVLQDPDLDDDPSSVVVRVVSNVVSVVVSVVSNVSSVSSNSSSVSSVSSVVNNVVVVVVVVVVVCVVCVPDPPPDPDPDDD

Organism: Nocardia farcinica (NCBI:txid37329)

Nearest PDB structures (foldseek):
  1i6z-assembly1_A  TM=4.876E-01  e=7.655E+00  Mus musculus
  7o40-assembly1_F  TM=3.057E-01  e=3.484E+00  Synechocystis sp. PCC 6803 substr. Kazusa
  8qi0-assembly1_D  TM=3.588E-01  e=5.588E+00  Synechocystis sp. PCC 6803

pLDDT: mean 80.42, std 15.26, range [45.62, 97.44]

Secondary structure (DSSP, 8-state):
-HHHHHHHHHHHHTT---BTTB-PPTTHHHHHHHHHHHHHHHHHHHHHHHSGGGS---S-SSHHHHHHHHHHHHHHHHHHHHHHHHHHHHHHHHHHHHHHHHHHHHHHHHHHHHHHHHS-------------

Solvent-accessible surface area (backbone atoms only — not comparable to full-atom values): 7393 Å² total; per-residue (Å²): 109,70,72,59,53,51,54,50,38,53,31,9,66,69,49,64,67,66,61,93,83,45,86,74,57,91,65,45,40,56,55,52,17,50,52,26,41,54,49,20,53,52,46,49,56,51,46,67,65,48,58,69,66,36,69,68,88,85,57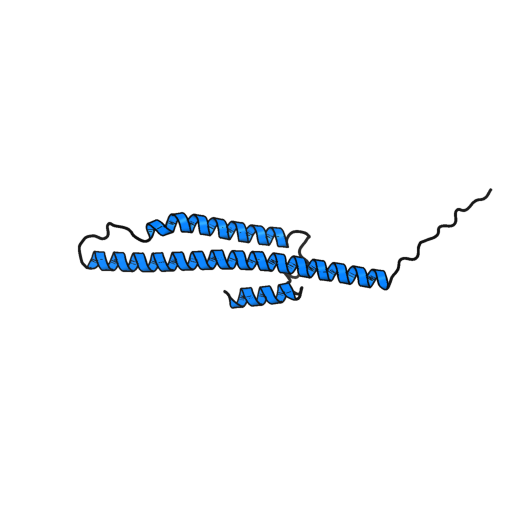,62,93,49,73,69,18,54,53,51,43,50,56,46,34,51,51,44,50,53,52,55,49,53,50,51,55,50,25,50,52,26,43,53,50,20,52,32,30,48,46,24,48,54,34,41,54,52,52,52,54,52,49,52,51,53,50,45,70,77,55,63,78,74,80,82,78,74,78,80,83,81,83,132